Protein AF-A0A0C2A4B2-F1 (afdb_monomer_lite)

pLDDT: mean 80.8, std 10.45, range [35.78, 93.38]

Secondary structure (DSSP, 8-state):
-PPPTTEEEE-TTPPEEEEEEEEETTEEEE-BTTBS-TT-EEEEEEEEEE-TT--EEEEEE--BHHHHS-PPB---SS-EEEEEEEETTEEEE-TTS---SEEEEEEEEEE-TTS-EEEEB--

Foldseek 3Di:
DDDPQQADEDAPPAAFDFAKWWDDGVWTARADPVGHDPRTDIDTAGGWDQDPVRTIHGYDHFAAPVVVDPAAADDDPDFDWAKWAADPVAIAGCPPHDRPHHIHIAGGWDQDPVRHIGGHDPD

Organism: NCBI:txid215803

Structure (mmCIF, N/CA/C/O backbone):
data_AF-A0A0C2A4B2-F1
#
_entry.id   AF-A0A0C2A4B2-F1
#
loop_
_atom_site.group_PDB
_atom_site.id
_atom_site.type_symbol
_atom_site.label_atom_id
_atom_site.label_alt_id
_atom_site.label_comp_id
_atom_site.label_asym_id
_atom_site.label_entity_id
_atom_site.label_seq_id
_atom_site.pdbx_PDB_ins_code
_atom_site.Cartn_x
_atom_site.Cartn_y
_atom_site.Cartn_z
_atom_site.occupancy
_atom_site.B_iso_or_equiv
_atom_site.auth_seq_id
_atom_site.auth_comp_id
_atom_site.auth_asym_id
_atom_site.auth_atom_id
_atom_site.pdbx_PDB_model_num
ATOM 1 N N . MET A 1 1 ? -11.948 4.721 -9.581 1.00 35.78 1 MET A N 1
ATOM 2 C CA . MET A 1 1 ? -12.701 4.185 -8.421 1.00 35.78 1 MET A CA 1
ATOM 3 C C . MET A 1 1 ? -12.082 4.797 -7.169 1.00 35.78 1 MET A C 1
ATOM 5 O O . MET A 1 1 ? -10.901 5.091 -7.217 1.00 35.78 1 MET A O 1
ATOM 9 N N . GLY A 1 2 ? -12.846 5.110 -6.118 1.00 39.72 2 GLY A N 1
ATOM 10 C CA . GLY A 1 2 ? -12.289 5.722 -4.899 1.00 39.72 2 GLY A CA 1
ATOM 11 C C . GLY A 1 2 ? -11.934 4.652 -3.870 1.00 39.72 2 GLY A C 1
ATOM 12 O O . GLY A 1 2 ? -12.751 3.766 -3.632 1.00 39.72 2 GLY A O 1
ATOM 13 N N . TYR A 1 3 ? -10.748 4.725 -3.273 1.00 53.66 3 TYR A N 1
ATOM 14 C CA . TYR A 1 3 ? -10.413 3.963 -2.068 1.00 53.66 3 TYR A CA 1
ATOM 15 C C . TYR A 1 3 ? -11.143 4.588 -0.870 1.00 53.66 3 TYR A C 1
ATOM 17 O O . TYR A 1 3 ? -11.463 5.785 -0.896 1.00 53.66 3 TYR A O 1
ATOM 25 N N . PRO A 1 4 ? -11.458 3.809 0.177 1.00 57.34 4 PRO A N 1
ATOM 26 C CA . PRO A 1 4 ? -12.014 4.376 1.393 1.00 57.34 4 PRO A CA 1
ATOM 27 C C . PRO A 1 4 ? -11.030 5.414 1.940 1.00 57.34 4 PRO A C 1
ATOM 29 O O . PRO A 1 4 ? -9.875 5.091 2.189 1.00 57.34 4 PRO A O 1
ATOM 32 N N . LEU A 1 5 ? -11.497 6.640 2.199 1.00 57.19 5 LEU A N 1
ATOM 33 C CA . LEU A 1 5 ? -10.734 7.708 2.879 1.00 57.19 5 LEU A CA 1
ATOM 34 C C . LEU A 1 5 ? -10.167 7.287 4.253 1.00 57.19 5 LEU A C 1
ATOM 36 O O . LEU A 1 5 ? -9.428 8.045 4.876 1.00 57.19 5 LEU A O 1
ATOM 40 N N . TYR A 1 6 ? -10.574 6.116 4.738 1.00 64.31 6 TYR A N 1
ATOM 41 C CA . TYR A 1 6 ? -10.330 5.586 6.071 1.00 64.31 6 TYR A CA 1
ATOM 42 C C . TYR A 1 6 ? -9.431 4.346 6.080 1.00 64.31 6 TYR A C 1
ATOM 44 O O . TYR A 1 6 ? -9.181 3.816 7.157 1.00 64.31 6 TYR A O 1
ATOM 52 N N . CYS A 1 7 ? -8.965 3.883 4.914 1.00 71.38 7 CYS A N 1
ATOM 53 C CA . CYS A 1 7 ? -8.081 2.728 4.822 1.00 71.38 7 CYS A CA 1
ATOM 54 C C . CYS A 1 7 ? -6.721 3.117 4.244 1.00 71.38 7 CYS A C 1
ATOM 56 O O . CYS A 1 7 ? -6.658 3.838 3.247 1.00 71.38 7 CYS A O 1
ATOM 58 N N . GLU A 1 8 ? -5.650 2.588 4.830 1.00 77.75 8 GLU A N 1
ATOM 59 C CA . GLU A 1 8 ? -4.331 2.607 4.200 1.00 77.75 8 GLU A CA 1
ATOM 60 C C . GLU A 1 8 ? -4.283 1.532 3.108 1.00 77.75 8 GLU A C 1
ATOM 62 O O . GLU A 1 8 ? -4.823 0.433 3.265 1.00 77.75 8 GLU A O 1
ATOM 67 N N . LEU A 1 9 ? -3.697 1.874 1.960 1.00 78.44 9 LEU A N 1
ATOM 68 C CA . LEU A 1 9 ? -3.523 0.925 0.866 1.00 78.44 9 LEU A CA 1
ATOM 69 C C . LEU A 1 9 ? -2.399 -0.043 1.224 1.00 78.44 9 LEU A C 1
ATOM 71 O O . LEU A 1 9 ? -1.376 0.363 1.770 1.00 78.44 9 LEU A O 1
ATOM 75 N N . THR A 1 10 ? -2.580 -1.312 0.897 1.00 82.12 10 THR A N 1
ATOM 76 C CA . THR A 1 10 ? -1.592 -2.346 1.198 1.00 82.12 10 THR A CA 1
ATOM 77 C C . THR A 1 10 ? -1.596 -3.435 0.134 1.00 82.12 10 THR A C 1
ATOM 79 O O . THR A 1 10 ? -2.493 -3.495 -0.711 1.00 82.12 10 THR A O 1
ATOM 82 N N . GLY A 1 11 ? -0.576 -4.284 0.178 1.00 80.06 11 GLY A N 1
ATOM 83 C CA . GLY A 1 11 ? -0.452 -5.440 -0.693 1.00 80.06 11 GLY A CA 1
ATOM 84 C C . GLY A 1 11 ? -1.471 -6.546 -0.406 1.00 80.06 11 GLY A C 1
ATOM 85 O O . GLY A 1 11 ? -2.235 -6.465 0.556 1.00 80.06 11 GLY A O 1
ATOM 86 N N . PRO A 1 12 ? -1.462 -7.605 -1.228 1.00 76.19 12 PRO A N 1
ATOM 87 C CA . PRO A 1 12 ? -2.410 -8.720 -1.143 1.00 76.19 12 PRO A CA 1
ATOM 88 C C . PRO A 1 12 ? -2.233 -9.614 0.097 1.00 76.19 12 PRO A C 1
ATOM 90 O O . PRO A 1 12 ? -3.061 -10.484 0.344 1.00 76.19 12 PRO A O 1
ATOM 93 N N . ASP A 1 13 ? -1.167 -9.421 0.877 1.00 74.00 13 ASP A N 1
ATOM 94 C CA . ASP A 1 13 ? -0.879 -10.193 2.093 1.00 74.00 13 ASP A CA 1
ATOM 95 C C . ASP A 1 13 ? -1.374 -9.493 3.372 1.00 74.00 13 ASP A C 1
ATOM 97 O O . ASP A 1 13 ? -0.839 -9.703 4.466 1.00 74.00 13 ASP A O 1
ATOM 101 N N . ALA A 1 14 ? -2.377 -8.618 3.257 1.00 76.88 14 ALA A N 1
ATOM 102 C CA . ALA A 1 14 ? -2.853 -7.842 4.389 1.00 76.88 14 ALA A CA 1
ATOM 103 C C . ALA A 1 14 ? -3.494 -8.745 5.457 1.00 76.88 14 ALA A C 1
ATOM 105 O O . ALA A 1 14 ? -4.327 -9.603 5.139 1.00 76.88 14 ALA A O 1
ATOM 106 N N . PRO A 1 15 ? -3.178 -8.542 6.748 1.00 74.94 15 PRO A N 1
ATOM 107 C CA . PRO A 1 15 ? -3.705 -9.379 7.815 1.00 74.94 15 PRO A CA 1
ATOM 108 C C . PRO A 1 15 ? -5.235 -9.338 7.854 1.00 74.94 15 PRO A C 1
ATOM 110 O O . PRO A 1 15 ? -5.859 -8.276 7.943 1.00 74.94 15 PRO A O 1
ATOM 113 N N . TRP A 1 16 ? -5.830 -10.529 7.796 1.00 74.06 16 TRP A N 1
ATOM 114 C CA . TRP A 1 16 ? -7.272 -10.711 7.884 1.00 74.06 16 TRP A CA 1
ATOM 115 C C . TRP A 1 16 ? -7.783 -10.345 9.278 1.00 74.06 16 TRP A C 1
ATOM 117 O O . TRP A 1 16 ? -7.237 -10.806 10.284 1.00 74.06 16 TRP A O 1
ATOM 127 N N . TRP A 1 17 ? -8.861 -9.564 9.325 1.00 78.88 17 TRP A N 1
ATOM 128 C CA . TRP A 1 17 ? -9.519 -9.136 10.558 1.00 78.88 17 TRP A CA 1
ATOM 129 C C . TRP A 1 17 ? -11.017 -9.478 10.538 1.00 78.88 17 TRP A C 1
ATOM 131 O O . TRP A 1 17 ? -11.461 -10.295 11.339 1.00 78.88 17 TRP A O 1
ATOM 141 N N . ASP A 1 18 ? -11.760 -8.932 9.566 1.00 79.50 18 ASP A N 1
ATOM 142 C CA . ASP A 1 18 ? -13.210 -9.118 9.357 1.00 79.50 18 ASP A CA 1
ATOM 143 C C . ASP A 1 18 ? -14.079 -8.798 10.588 1.00 79.50 18 ASP A C 1
ATOM 145 O O . ASP A 1 18 ? -14.820 -9.634 11.104 1.00 79.50 18 ASP A O 1
ATOM 149 N N . ASP A 1 19 ? -13.985 -7.550 11.050 1.00 78.94 19 ASP A N 1
ATOM 150 C CA . ASP A 1 19 ? -14.820 -7.010 12.128 1.00 78.94 19 ASP A CA 1
ATOM 151 C C . ASP A 1 19 ? -15.149 -5.530 11.876 1.00 78.94 19 ASP A C 1
ATOM 153 O O . ASP A 1 19 ? -14.675 -4.882 10.932 1.00 78.94 19 ASP A O 1
ATOM 157 N N . GLU A 1 20 ? -16.004 -4.984 12.727 1.00 82.88 20 GLU A N 1
ATOM 158 C CA . GLU A 1 20 ? -16.424 -3.598 12.697 1.00 82.88 20 GLU A CA 1
ATOM 159 C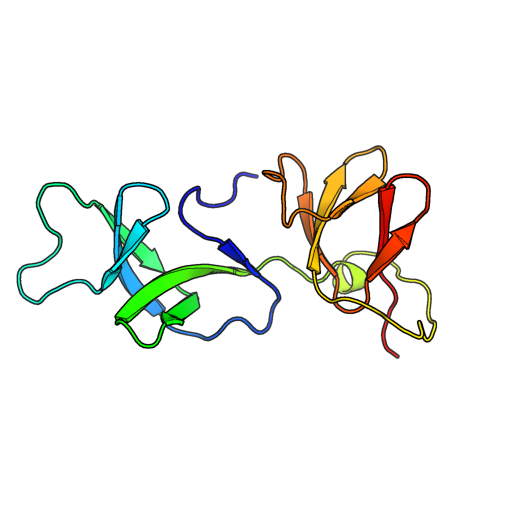 C . GLU A 1 20 ? -15.511 -2.715 13.562 1.00 82.88 20 GLU A C 1
ATOM 161 O O . GLU A 1 20 ? -15.098 -3.066 14.667 1.00 82.88 20 GLU A O 1
ATOM 166 N N . VAL A 1 21 ? -15.250 -1.507 13.072 1.00 81.31 21 VAL A N 1
ATOM 167 C CA . VAL A 1 21 ? -14.485 -0.455 13.747 1.00 81.31 21 VAL A CA 1
ATOM 168 C C . VAL A 1 21 ? -15.308 0.828 13.825 1.00 81.31 21 VAL A C 1
ATOM 170 O O . VAL A 1 21 ? -16.237 1.050 13.046 1.00 81.31 21 VAL A O 1
ATOM 173 N N . CYS A 1 22 ? -14.951 1.703 14.757 1.00 83.69 22 CYS A N 1
ATOM 174 C CA . CYS A 1 22 ? -15.504 3.043 14.893 1.00 83.69 22 CYS A CA 1
ATOM 175 C C . CYS A 1 22 ? -14.472 4.066 14.415 1.00 83.69 22 CYS A C 1
ATOM 177 O O . CYS A 1 22 ? -13.408 4.179 15.020 1.00 83.69 22 CYS A O 1
ATOM 179 N N . CYS A 1 23 ? -14.779 4.820 13.360 1.00 76.12 23 CYS A N 1
ATOM 180 C CA . CYS A 1 23 ? -13.843 5.751 12.730 1.00 76.12 23 CYS A CA 1
ATOM 181 C C . CYS A 1 23 ? -14.328 7.206 12.739 1.00 76.12 23 CYS A C 1
ATOM 183 O O . CYS A 1 23 ? -15.522 7.489 12.631 1.00 76.12 23 CYS A O 1
ATOM 185 N N . SER A 1 24 ? -13.374 8.137 12.789 1.00 76.25 24 SER A N 1
ATOM 186 C CA . SER A 1 24 ? -13.558 9.561 12.491 1.00 76.25 24 SER A CA 1
ATOM 187 C C . SER A 1 24 ? -12.370 10.057 11.675 1.00 76.25 24 SER A C 1
ATOM 189 O O . SER A 1 24 ? -11.240 10.146 12.165 1.00 76.25 24 SER A O 1
ATOM 191 N N . GLY A 1 25 ? -12.597 10.328 10.387 1.00 68.00 25 GLY A N 1
ATOM 192 C CA . GLY A 1 25 ? -11.468 10.460 9.466 1.00 68.00 25 GLY A CA 1
ATOM 193 C C . GLY A 1 25 ? -10.699 9.136 9.371 1.00 68.00 25 GLY A C 1
ATOM 194 O O . GLY A 1 25 ? -11.253 8.070 9.619 1.00 68.00 25 GLY A O 1
ATOM 195 N N . ALA A 1 26 ? -9.402 9.209 9.088 1.00 62.25 26 ALA A N 1
ATOM 196 C CA . ALA A 1 26 ? -8.507 8.048 9.049 1.00 62.25 26 ALA A CA 1
ATOM 197 C C . ALA A 1 26 ? -8.171 7.448 10.435 1.00 62.25 26 ALA A C 1
ATOM 199 O O . ALA A 1 26 ? -7.261 6.637 10.549 1.00 62.25 26 ALA A O 1
ATOM 200 N N . LYS A 1 27 ? -8.845 7.875 11.514 1.00 68.00 27 LYS A N 1
ATOM 201 C CA . LYS A 1 27 ? -8.613 7.354 12.868 1.00 68.00 27 LYS A CA 1
ATOM 202 C C . LYS A 1 27 ? -9.724 6.389 13.240 1.00 68.00 27 LYS A C 1
ATOM 204 O O . LYS A 1 27 ? -10.866 6.826 13.378 1.00 68.00 27 LYS A O 1
ATOM 209 N N . CYS A 1 28 ? -9.374 5.125 13.447 1.00 76.06 28 CYS A N 1
ATOM 210 C CA . CYS A 1 28 ? -10.304 4.063 13.808 1.00 76.06 28 CYS A CA 1
ATOM 211 C C . CYS A 1 28 ? -9.925 3.409 15.146 1.00 76.06 28 CYS A C 1
ATOM 213 O O . CYS A 1 28 ? -8.759 3.381 15.544 1.00 76.06 28 CYS A O 1
ATOM 215 N N . VAL A 1 29 ? -10.931 2.897 15.852 1.00 77.19 29 VAL A N 1
ATOM 216 C CA . VAL A 1 29 ? -10.794 2.100 17.082 1.00 77.19 29 VAL A CA 1
ATOM 217 C C . VAL A 1 29 ? -11.748 0.908 17.030 1.00 77.19 29 VAL A C 1
ATOM 219 O O . VAL A 1 29 ? -12.748 0.954 16.312 1.00 77.19 29 VAL A O 1
ATOM 222 N N . GLU A 1 30 ? -11.472 -0.149 17.793 1.00 80.00 30 GLU A N 1
ATOM 223 C CA . GLU A 1 30 ? -12.391 -1.288 17.917 1.00 80.00 30 GLU A CA 1
ATOM 224 C C . GLU A 1 30 ? -13.772 -0.852 18.439 1.00 80.00 30 GLU A C 1
ATOM 226 O O . GLU A 1 30 ? -13.901 0.077 19.246 1.00 80.00 30 GLU A O 1
ATOM 231 N N . VAL A 1 31 ? -14.824 -1.546 17.997 1.00 82.38 31 VAL A N 1
ATOM 232 C CA . VAL A 1 31 ? -16.179 -1.323 18.510 1.00 82.38 31 VAL A CA 1
ATOM 233 C C . VAL A 1 31 ? -16.261 -1.822 19.955 1.00 82.38 31 VAL A C 1
ATOM 235 O O . VAL A 1 31 ? -16.173 -3.015 20.235 1.00 82.38 31 VAL A O 1
ATOM 238 N N . GLY A 1 32 ? -16.472 -0.900 20.895 1.00 76.19 32 GLY A N 1
ATOM 239 C CA . GLY A 1 32 ? -16.703 -1.244 22.297 1.00 76.19 32 GLY A CA 1
ATOM 240 C C . GLY A 1 32 ? -18.058 -1.926 22.530 1.00 76.19 32 GLY A C 1
ATOM 241 O O . GLY A 1 32 ? -18.957 -1.903 21.692 1.00 76.19 32 GLY A O 1
ATOM 242 N N . THR A 1 33 ? -18.269 -2.468 23.732 1.00 77.56 33 THR A N 1
ATOM 243 C CA . THR A 1 33 ? -19.521 -3.166 24.102 1.00 77.56 33 THR A CA 1
ATOM 244 C C . THR A 1 33 ? -20.767 -2.274 24.095 1.00 77.56 33 THR A C 1
ATOM 246 O O . THR A 1 33 ? -21.883 -2.778 23.991 1.00 77.56 33 THR A O 1
ATOM 249 N N . ALA A 1 34 ? -20.586 -0.955 24.198 1.00 82.06 34 ALA A N 1
ATOM 250 C CA . ALA A 1 34 ? -21.652 0.041 24.093 1.00 82.06 34 ALA A CA 1
ATOM 251 C C . ALA A 1 34 ? -21.903 0.516 22.645 1.00 82.06 34 ALA A C 1
ATOM 253 O O . ALA A 1 34 ? -22.765 1.364 22.430 1.00 82.06 34 ALA A O 1
ATOM 254 N N . GLY A 1 35 ? -21.175 -0.025 21.661 1.00 82.50 35 GLY A N 1
ATOM 255 C CA . GLY A 1 35 ? -21.169 0.455 20.280 1.00 82.50 35 GLY A CA 1
ATOM 256 C C . GLY A 1 35 ? -20.159 1.581 20.048 1.00 82.50 35 GLY A C 1
ATOM 257 O O . GLY A 1 35 ? -19.236 1.781 20.842 1.00 82.50 35 GLY A O 1
ATOM 258 N N . CYS A 1 36 ? -20.328 2.305 18.938 1.00 84.19 36 CYS A N 1
ATOM 259 C CA . CYS A 1 36 ? -19.480 3.452 18.623 1.00 84.19 36 CYS A CA 1
ATOM 260 C C . CYS A 1 36 ? -19.844 4.680 19.470 1.00 84.19 36 CYS A C 1
ATOM 262 O O . CYS A 1 36 ? -21.033 4.958 19.636 1.00 84.19 36 CYS A O 1
ATOM 264 N N . PRO A 1 37 ? -18.844 5.430 19.969 1.00 83.19 37 PRO A N 1
ATOM 265 C CA . PRO A 1 37 ? -19.030 6.782 20.494 1.00 83.19 37 PRO A CA 1
ATOM 266 C C . PRO A 1 37 ? -19.802 7.680 19.515 1.00 83.19 37 PRO A C 1
ATOM 268 O O . PRO A 1 37 ? -19.692 7.496 18.304 1.00 83.19 37 PRO A O 1
ATOM 271 N N . ASP A 1 38 ? -20.555 8.660 20.029 1.00 79.31 38 ASP A N 1
ATOM 272 C CA . ASP A 1 38 ? -21.446 9.528 19.233 1.00 79.31 38 ASP A CA 1
ATOM 273 C C . ASP A 1 38 ? -20.744 10.278 18.082 1.00 79.31 38 ASP A C 1
ATOM 275 O O . ASP A 1 38 ? -21.381 10.658 17.099 1.00 79.31 38 ASP A O 1
ATOM 279 N N . ASP A 1 39 ? -19.438 10.510 18.195 1.00 81.44 39 ASP A N 1
ATOM 280 C CA . ASP A 1 39 ? -18.608 11.205 17.211 1.00 81.44 39 ASP A CA 1
ATOM 281 C C . ASP A 1 39 ? -17.903 10.271 16.213 1.00 81.44 39 ASP A C 1
ATOM 283 O O . ASP A 1 39 ? -17.214 10.751 15.308 1.00 81.44 39 ASP A O 1
ATOM 287 N N . LEU A 1 40 ? -18.087 8.954 16.347 1.00 80.62 40 LEU A N 1
ATOM 288 C CA . LEU A 1 40 ? -17.485 7.942 15.486 1.00 80.62 40 LEU A CA 1
ATOM 289 C C . LEU A 1 40 ? -18.549 7.209 14.663 1.00 80.62 40 LEU A C 1
ATOM 291 O O . LEU A 1 40 ? -19.628 6.857 15.137 1.00 80.62 40 LEU A O 1
ATOM 295 N N . GLN A 1 41 ? -18.222 6.927 13.407 1.00 80.19 41 GLN A N 1
ATOM 296 C CA . GLN A 1 41 ? -19.065 6.141 12.515 1.00 80.19 41 GLN A CA 1
ATOM 297 C C . GLN A 1 41 ? -18.587 4.696 12.445 1.00 80.19 41 GLN A C 1
ATOM 299 O O . GLN A 1 41 ? -17.388 4.429 12.413 1.00 80.19 41 GLN A O 1
ATOM 304 N N . LYS A 1 42 ? -19.538 3.763 12.395 1.00 81.06 42 LYS A N 1
ATOM 305 C CA . LYS A 1 42 ? -19.246 2.337 12.276 1.00 81.06 42 LYS A CA 1
ATOM 306 C C . LYS A 1 42 ? -18.883 1.984 10.833 1.00 81.06 42 LYS A C 1
ATOM 308 O O . LYS A 1 42 ? -19.654 2.288 9.923 1.00 81.06 42 LYS A O 1
ATOM 313 N N . TYR A 1 43 ? -17.752 1.319 10.642 1.00 76.19 43 TYR A N 1
ATOM 314 C CA . TYR A 1 43 ? -17.275 0.814 9.355 1.00 76.19 43 TYR A CA 1
ATOM 315 C C . TYR A 1 43 ? -16.861 -0.649 9.493 1.00 76.19 43 TYR A C 1
ATOM 317 O O . TYR A 1 43 ? -16.378 -1.059 10.541 1.00 76.19 43 TYR A O 1
ATOM 325 N N . SER A 1 44 ? -17.057 -1.443 8.443 1.00 76.50 44 SER A N 1
ATOM 326 C CA . SER A 1 44 ? -16.560 -2.821 8.391 1.00 76.50 44 SER A CA 1
ATOM 327 C C . SER A 1 44 ? -15.183 -2.831 7.736 1.00 76.50 44 SER A C 1
ATOM 329 O O . SER A 1 44 ? -15.029 -2.301 6.631 1.00 76.50 44 SER A O 1
ATOM 331 N N . CYS A 1 45 ? -14.201 -3.425 8.414 1.00 77.50 45 CYS A N 1
ATOM 332 C CA . CYS A 1 45 ? -12.843 -3.577 7.911 1.00 77.50 45 CYS A CA 1
ATOM 333 C C . CYS A 1 45 ? -12.517 -5.057 7.745 1.00 77.50 45 CYS A C 1
ATOM 335 O O . CYS A 1 45 ? -12.482 -5.820 8.707 1.00 77.50 45 CYS A O 1
ATOM 337 N N . ARG A 1 46 ? -12.277 -5.460 6.492 1.00 77.69 46 ARG A N 1
ATOM 338 C CA . ARG A 1 46 ? -11.879 -6.837 6.169 1.00 77.69 46 ARG A CA 1
ATOM 339 C C . ARG A 1 46 ? -10.437 -7.123 6.572 1.00 77.69 46 ARG A C 1
ATOM 341 O O . ARG A 1 46 ? -10.162 -8.191 7.105 1.00 77.69 46 ARG A O 1
ATOM 348 N N . HIS A 1 47 ? -9.560 -6.142 6.384 1.00 81.75 47 HIS A N 1
ATOM 349 C CA . HIS A 1 47 ? -8.150 -6.225 6.745 1.00 81.75 47 HIS A CA 1
ATOM 350 C C . HIS A 1 47 ? -7.818 -5.076 7.684 1.00 81.75 47 HIS A C 1
ATOM 352 O O . HIS A 1 47 ? -8.308 -3.956 7.493 1.00 81.75 47 HIS A O 1
ATOM 358 N N . ALA A 1 48 ? -7.024 -5.360 8.709 1.00 78.81 48 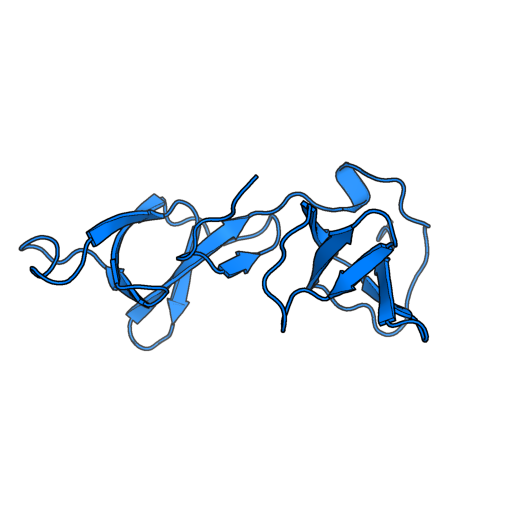ALA A N 1
ATOM 359 C CA . ALA A 1 48 ? -6.589 -4.345 9.649 1.00 78.81 48 ALA A CA 1
ATOM 360 C C . ALA A 1 48 ? -5.285 -4.735 10.339 1.00 78.81 48 ALA A C 1
ATOM 362 O O . ALA A 1 48 ? -5.065 -5.899 10.673 1.00 78.81 48 ALA A O 1
ATOM 363 N N . GLU A 1 49 ? -4.459 -3.734 10.615 1.00 81.44 49 GLU A N 1
ATOM 364 C CA . GLU A 1 49 ? -3.329 -3.855 11.527 1.00 81.44 49 GLU A CA 1
ATOM 365 C C . GLU A 1 49 ? -3.672 -3.226 12.872 1.00 81.44 49 GLU A C 1
ATOM 367 O O . GLU A 1 49 ? -4.266 -2.147 12.942 1.00 81.44 49 GLU A O 1
ATOM 372 N N . ILE A 1 50 ? -3.274 -3.909 13.947 1.00 79.38 50 ILE A N 1
ATOM 373 C CA . ILE A 1 50 ? -3.398 -3.396 15.307 1.00 79.38 50 ILE A CA 1
ATOM 374 C C . ILE A 1 50 ? -2.016 -3.159 15.879 1.00 79.38 50 ILE A C 1
ATOM 376 O O . ILE A 1 50 ? -1.209 -4.081 16.017 1.00 79.38 50 ILE A O 1
ATOM 380 N N . ASP A 1 51 ? -1.749 -1.909 16.240 1.00 80.44 51 ASP A N 1
ATOM 381 C CA . ASP A 1 51 ? -0.498 -1.566 16.894 1.00 80.44 51 ASP A CA 1
ATOM 382 C C . ASP A 1 51 ? -0.472 -2.042 18.360 1.00 80.44 51 ASP A C 1
ATOM 384 O O . ASP A 1 51 ? -1.474 -2.402 18.978 1.00 80.44 51 ASP A O 1
ATOM 388 N N . THR A 1 52 ? 0.705 -1.993 18.982 1.00 79.00 52 THR A N 1
ATOM 389 C CA . THR A 1 52 ? 0.875 -2.377 20.401 1.00 79.00 52 THR A CA 1
ATOM 390 C C . THR A 1 52 ? 0.064 -1.543 21.407 1.00 79.00 52 THR A C 1
ATOM 392 O O . THR A 1 52 ? 0.046 -1.872 22.594 1.00 79.00 52 THR A O 1
ATOM 395 N N . ARG A 1 53 ? -0.583 -0.456 20.970 1.00 78.94 53 ARG A N 1
ATOM 396 C CA . ARG A 1 53 ? -1.437 0.424 21.778 1.00 78.94 53 ARG A CA 1
ATOM 397 C C . ARG A 1 53 ? -2.929 0.168 21.538 1.00 78.94 53 ARG A C 1
ATOM 399 O O . ARG A 1 53 ? -3.738 0.833 22.182 1.00 78.94 53 ARG A O 1
ATOM 406 N N . GLY A 1 54 ? -3.285 -0.774 20.662 1.00 71.19 54 GLY A N 1
ATOM 407 C CA . GLY A 1 54 ? -4.668 -1.090 20.305 1.00 71.19 54 GLY A CA 1
ATOM 408 C C . GLY A 1 54 ? -5.278 -0.127 19.283 1.00 71.19 54 GLY A C 1
ATOM 409 O O . GLY A 1 54 ? -6.499 -0.072 19.161 1.00 71.19 54 GLY A O 1
ATOM 410 N N . GLN A 1 55 ? -4.466 0.672 18.582 1.00 75.56 55 GLN A N 1
ATOM 411 C CA . GLN A 1 55 ? -4.962 1.479 17.466 1.00 75.56 55 GLN A CA 1
ATOM 412 C C . GLN A 1 55 ? -5.161 0.580 16.251 1.00 75.56 55 GLN A C 1
ATOM 414 O O . GLN A 1 55 ? -4.275 -0.209 15.927 1.00 75.56 55 GLN A O 1
ATOM 419 N N . VAL A 1 56 ? -6.312 0.726 15.593 1.00 76.75 56 VAL A N 1
ATOM 420 C CA . VAL A 1 56 ? -6.682 -0.071 14.423 1.00 76.75 56 VAL A CA 1
ATOM 421 C C . VAL A 1 56 ? -6.481 0.767 13.168 1.00 76.75 56 VAL A C 1
ATOM 423 O O . VAL A 1 56 ? -7.136 1.796 12.998 1.00 76.75 56 VAL A O 1
ATOM 426 N N . THR A 1 57 ? -5.611 0.301 12.280 1.00 78.56 57 THR A N 1
ATOM 427 C CA . THR A 1 57 ? -5.492 0.808 10.913 1.00 78.56 57 THR A CA 1
ATOM 428 C C . THR A 1 57 ? -6.258 -0.132 10.002 1.00 78.56 57 THR A C 1
ATOM 430 O O . THR A 1 57 ? -5.864 -1.283 9.832 1.00 78.56 57 THR A O 1
ATOM 433 N N . CYS A 1 58 ?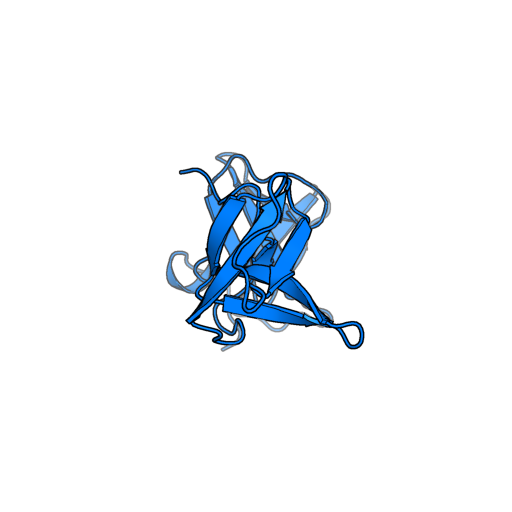 -7.349 0.341 9.403 1.00 78.44 58 CYS A N 1
ATOM 434 C CA . CYS A 1 58 ? -8.018 -0.430 8.365 1.00 78.44 58 CYS A CA 1
ATOM 435 C C . CYS A 1 58 ? -7.186 -0.431 7.091 1.00 78.44 58 CYS A C 1
ATOM 437 O O . CYS A 1 58 ? -6.651 0.596 6.679 1.00 78.44 58 CYS A O 1
ATOM 439 N N . LEU A 1 59 ? -7.122 -1.588 6.455 1.00 80.31 59 LEU A N 1
ATOM 440 C CA . LEU A 1 59 ? -6.317 -1.811 5.275 1.00 80.31 59 LEU A CA 1
ATOM 441 C C . LEU A 1 59 ? -7.218 -2.095 4.076 1.00 80.31 59 LEU A C 1
ATOM 443 O O . LEU A 1 59 ? -8.230 -2.796 4.179 1.00 80.31 59 LEU A O 1
ATOM 447 N N . PHE A 1 60 ? -6.869 -1.513 2.935 1.00 79.31 60 PHE A N 1
ATOM 448 C CA . PHE A 1 60 ? -7.510 -1.785 1.659 1.00 79.31 60 PHE A CA 1
ATOM 449 C C . PHE A 1 60 ? -6.484 -2.423 0.731 1.00 79.31 60 PHE A C 1
ATOM 451 O O . PHE A 1 60 ? -5.536 -1.773 0.292 1.00 79.31 60 PHE A O 1
ATOM 458 N N . GLU A 1 61 ? -6.684 -3.708 0.459 1.00 84.06 61 GLU A N 1
ATOM 459 C CA . GLU A 1 61 ? -5.844 -4.454 -0.469 1.00 84.06 61 GLU A CA 1
ATOM 460 C C . GLU A 1 61 ? -6.017 -3.911 -1.884 1.00 84.06 61 GLU A C 1
ATOM 462 O O . GLU A 1 61 ? -7.138 -3.750 -2.382 1.00 84.06 61 GLU A O 1
ATOM 467 N N . VAL A 1 62 ? -4.890 -3.646 -2.533 1.00 86.44 62 VAL A N 1
ATOM 468 C CA . VAL A 1 62 ? -4.834 -3.348 -3.961 1.00 86.44 62 VAL A CA 1
ATOM 469 C C . VAL A 1 62 ? -4.245 -4.541 -4.712 1.00 86.44 62 VAL A C 1
ATOM 471 O O . VAL A 1 62 ? -3.404 -5.255 -4.160 1.00 86.44 62 VAL A O 1
ATOM 474 N N . PRO A 1 63 ? -4.680 -4.789 -5.959 1.00 89.06 63 PRO A N 1
ATOM 475 C CA . PRO A 1 63 ? -4.138 -5.884 -6.754 1.00 89.06 63 PRO A CA 1
ATOM 476 C C . PRO A 1 63 ? -2.640 -5.692 -7.013 1.00 89.06 63 PRO A C 1
ATOM 478 O O . PRO A 1 63 ? -2.151 -4.560 -7.101 1.00 89.06 63 PRO A O 1
ATOM 481 N N . SER A 1 64 ? -1.909 -6.796 -7.169 1.00 90.50 64 SER A N 1
ATOM 482 C CA . SER A 1 64 ? -0.512 -6.753 -7.600 1.00 90.50 64 SER A CA 1
ATOM 483 C C . SER A 1 64 ? -0.419 -6.200 -9.017 1.00 90.50 64 SER A C 1
ATOM 485 O O . SER A 1 64 ? -1.122 -6.648 -9.921 1.00 90.50 64 SER A O 1
ATOM 487 N N . TYR A 1 65 ? 0.499 -5.266 -9.243 1.00 92.62 65 TYR A N 1
ATOM 488 C CA . TYR A 1 65 ? 0.703 -4.676 -10.561 1.00 92.62 65 TYR A CA 1
ATOM 489 C C . TYR A 1 65 ? 1.084 -5.737 -11.601 1.00 92.62 65 TYR A C 1
ATOM 491 O O . TYR A 1 65 ? 0.550 -5.730 -12.704 1.00 92.62 65 TYR A O 1
ATOM 499 N N . CYS A 1 66 ? 1.968 -6.673 -11.246 1.00 91.56 66 CYS A N 1
ATOM 500 C CA . CYS A 1 66 ? 2.458 -7.698 -12.172 1.00 91.56 66 CYS A CA 1
ATOM 501 C C . CYS A 1 66 ? 1.442 -8.817 -12.472 1.00 91.56 66 CYS A C 1
ATOM 503 O O . CYS A 1 66 ? 1.640 -9.565 -13.426 1.00 91.56 66 CYS A O 1
ATOM 505 N N . ASP A 1 67 ? 0.342 -8.908 -11.712 1.00 89.94 67 ASP A N 1
ATOM 506 C CA . ASP A 1 67 ? -0.758 -9.831 -12.026 1.00 89.94 67 ASP A CA 1
ATOM 507 C C . ASP A 1 67 ? -1.632 -9.282 -13.169 1.00 89.94 67 ASP A C 1
ATOM 509 O O . ASP A 1 67 ? -2.098 -10.039 -14.023 1.00 89.94 67 ASP A O 1
ATOM 513 N N . ASP A 1 68 ? -1.812 -7.956 -13.217 1.00 88.31 68 ASP A N 1
ATOM 514 C CA . ASP A 1 68 ? -2.625 -7.267 -14.229 1.00 88.31 68 ASP A CA 1
ATOM 515 C C . ASP A 1 68 ? -1.793 -6.711 -15.403 1.00 88.31 68 ASP A C 1
ATOM 517 O O . ASP A 1 68 ? -2.319 -6.458 -16.494 1.00 88.31 68 ASP A O 1
ATOM 521 N N . HIS A 1 69 ? -0.481 -6.538 -15.214 1.00 90.31 69 HIS A N 1
ATOM 522 C CA . HIS A 1 69 ? 0.437 -5.948 -16.184 1.00 90.31 69 HIS A CA 1
ATOM 523 C C . HIS A 1 69 ? 1.691 -6.798 -16.390 1.00 90.31 69 HIS A C 1
ATOM 525 O O . HIS A 1 69 ? 2.199 -7.447 -15.486 1.00 90.31 69 HIS A O 1
ATOM 531 N N . SER A 1 70 ? 2.261 -6.748 -17.596 1.00 90.19 70 SER A N 1
ATOM 532 C CA . SER A 1 70 ? 3.532 -7.424 -17.865 1.00 90.19 70 SER A CA 1
ATOM 533 C C . SER A 1 70 ? 4.694 -6.703 -17.185 1.00 90.19 70 SER A C 1
ATOM 535 O O . SER A 1 70 ? 5.061 -5.597 -17.590 1.00 90.19 70 SER A O 1
ATOM 537 N N . CYS A 1 71 ? 5.302 -7.359 -16.202 1.00 90.81 71 CYS A N 1
ATOM 538 C CA . CYS A 1 71 ? 6.519 -6.891 -15.559 1.00 90.81 71 CYS A CA 1
ATOM 539 C C . CYS A 1 71 ? 7.771 -7.496 -16.211 1.00 90.81 71 CYS A C 1
ATOM 541 O O . CYS A 1 71 ? 7.773 -8.664 -16.601 1.00 90.81 71 CYS A O 1
ATOM 543 N N . PRO A 1 72 ? 8.855 -6.718 -16.364 1.00 89.12 72 PRO A N 1
ATOM 544 C CA . PRO A 1 72 ? 10.146 -7.271 -16.735 1.00 89.12 72 PRO A CA 1
ATOM 545 C C . PRO A 1 72 ? 10.658 -8.227 -15.653 1.00 89.12 72 PRO A C 1
ATOM 547 O O . PRO A 1 72 ? 10.658 -7.897 -14.467 1.00 89.12 72 PRO A O 1
ATOM 550 N N . ALA A 1 73 ? 11.178 -9.370 -16.092 1.00 83.75 73 ALA A N 1
ATOM 551 C CA . ALA A 1 73 ? 11.961 -10.255 -15.246 1.00 83.75 73 ALA A CA 1
ATOM 552 C C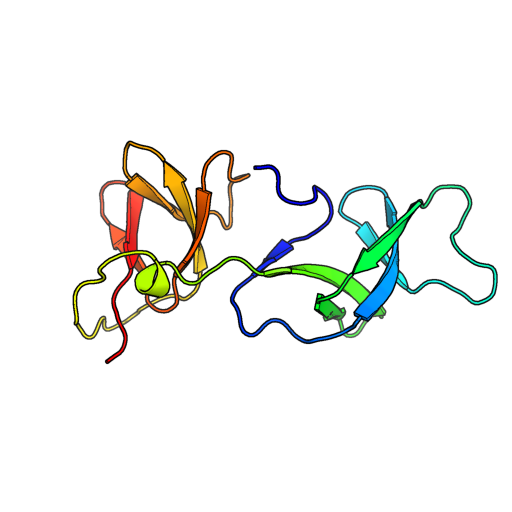 . ALA A 1 73 ? 13.299 -9.592 -14.894 1.00 83.75 73 ALA A C 1
ATOM 554 O O . ALA A 1 73 ? 13.992 -9.055 -15.771 1.00 83.75 73 ALA A O 1
ATOM 555 N N . GLY A 1 74 ? 13.702 -9.649 -13.628 1.00 70.50 74 GLY A N 1
ATOM 556 C CA . GLY A 1 74 ? 15.035 -9.204 -13.247 1.00 70.50 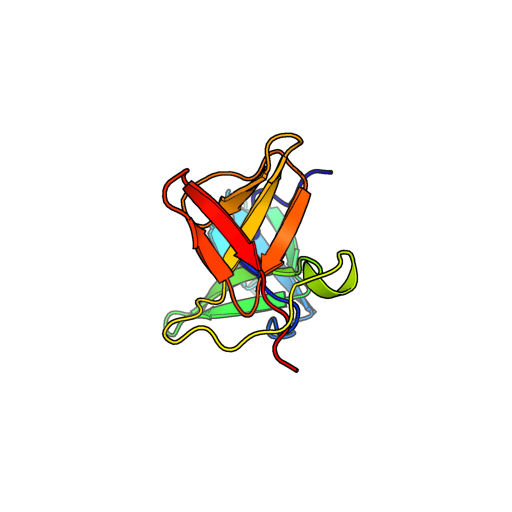74 GLY A CA 1
ATOM 557 C C . GLY A 1 74 ? 15.240 -9.038 -11.753 1.00 70.50 74 GLY A C 1
ATOM 558 O O . GLY A 1 74 ? 14.391 -8.522 -11.039 1.00 70.50 74 GLY A O 1
ATOM 559 N N . PHE A 1 75 ? 16.440 -9.400 -11.300 1.00 71.94 75 PHE A N 1
ATOM 560 C CA . PHE A 1 75 ? 16.883 -9.094 -9.949 1.00 71.94 75 PHE A CA 1
ATOM 561 C C . PHE A 1 75 ? 17.285 -7.623 -9.846 1.00 71.94 75 PHE A C 1
ATOM 563 O O . PHE A 1 75 ? 18.186 -7.163 -10.557 1.00 71.94 75 PHE A O 1
ATOM 570 N N . GLN A 1 76 ? 16.665 -6.910 -8.912 1.00 76.69 76 GLN A N 1
ATOM 571 C CA . GLN A 1 76 ? 17.099 -5.582 -8.499 1.00 76.69 76 GLN A CA 1
ATOM 572 C C . GLN A 1 76 ? 17.813 -5.701 -7.150 1.00 76.69 76 GLN A C 1
ATOM 574 O O . GLN A 1 76 ? 17.328 -6.401 -6.270 1.00 76.69 76 GLN A O 1
ATOM 579 N N . PRO A 1 77 ? 18.978 -5.056 -6.956 1.00 68.69 77 PRO A N 1
ATOM 580 C CA . PRO A 1 77 ? 19.770 -5.230 -5.738 1.00 68.69 77 PRO A CA 1
ATOM 581 C C . PRO A 1 77 ? 19.131 -4.605 -4.491 1.00 68.69 77 PRO A C 1
ATOM 583 O O . PRO A 1 77 ? 19.523 -4.954 -3.379 1.00 68.69 77 PRO A O 1
ATOM 586 N N . GLN A 1 78 ? 18.190 -3.672 -4.664 1.00 78.12 78 GLN A N 1
ATOM 587 C CA . GLN A 1 78 ? 17.445 -3.019 -3.582 1.00 78.12 78 GLN A CA 1
ATOM 588 C C . GLN A 1 78 ? 15.998 -2.768 -4.030 1.00 78.12 78 GLN A C 1
ATOM 590 O O . GLN A 1 78 ? 15.611 -1.611 -4.202 1.00 78.12 78 GLN A O 1
ATOM 595 N N . PRO A 1 79 ? 15.218 -3.829 -4.298 1.00 82.62 79 PRO A N 1
ATOM 596 C CA . PRO A 1 79 ? 13.818 -3.657 -4.624 1.00 82.62 79 PRO A CA 1
ATOM 597 C C . PRO A 1 79 ? 13.069 -3.228 -3.365 1.00 82.62 79 PRO A C 1
ATOM 599 O O . PRO A 1 79 ? 13.411 -3.637 -2.250 1.00 82.62 79 PRO A O 1
ATOM 602 N N . GLN A 1 80 ? 12.063 -2.382 -3.539 1.00 87.12 80 GLN A N 1
ATOM 603 C CA . GLN A 1 80 ? 11.195 -1.958 -2.451 1.00 87.12 80 GLN A CA 1
ATOM 604 C C . GLN A 1 80 ? 9.765 -2.365 -2.768 1.00 87.12 80 GLN A C 1
ATOM 606 O O . GLN A 1 80 ? 9.287 -2.122 -3.878 1.00 87.12 80 GLN A O 1
ATOM 611 N N . SER A 1 81 ? 9.098 -2.960 -1.785 1.00 88.69 81 SER A N 1
ATOM 612 C CA . SER A 1 81 ? 7.668 -3.179 -1.865 1.00 88.69 81 SER A CA 1
ATOM 613 C C . SER A 1 81 ? 6.938 -1.891 -1.497 1.00 88.69 81 SER A C 1
ATOM 615 O O . SER A 1 81 ? 7.277 -1.232 -0.511 1.00 88.69 81 SER A O 1
ATOM 617 N N . MET A 1 82 ? 5.987 -1.480 -2.331 1.00 90.25 82 MET A N 1
ATOM 618 C CA . MET A 1 82 ? 5.264 -0.222 -2.152 1.00 90.25 82 MET A CA 1
ATOM 619 C C . MET A 1 82 ? 3.928 -0.238 -2.884 1.00 90.25 82 MET A C 1
ATOM 621 O O . MET A 1 82 ? 3.742 -0.954 -3.871 1.00 90.25 82 MET A O 1
ATOM 625 N N . VAL A 1 83 ? 3.015 0.623 -2.441 1.00 90.62 83 VAL A N 1
ATOM 626 C CA . VAL A 1 83 ? 1.841 0.968 -3.240 1.00 90.62 83 VAL A CA 1
ATOM 627 C C . VAL A 1 83 ? 2.257 1.994 -4.288 1.00 90.62 83 VAL A C 1
ATOM 629 O O . VAL A 1 83 ? 2.920 2.987 -3.985 1.00 90.62 83 VAL A O 1
ATOM 632 N N . ILE A 1 84 ? 1.854 1.754 -5.529 1.00 92.12 84 ILE A N 1
ATOM 633 C CA . ILE A 1 84 ? 2.041 2.683 -6.637 1.00 92.12 84 ILE A CA 1
ATOM 634 C C . ILE A 1 84 ? 0.697 3.220 -7.110 1.00 92.12 84 ILE A C 1
ATOM 636 O O . ILE A 1 84 ? -0.317 2.523 -7.100 1.00 92.12 84 ILE A O 1
ATOM 640 N N . CYS A 1 85 ? 0.708 4.465 -7.566 1.00 92.56 85 CYS A N 1
ATOM 641 C CA . CYS A 1 85 ? -0.410 5.107 -8.227 1.00 92.56 85 CYS A CA 1
ATOM 642 C C . CYS A 1 85 ? -0.100 5.309 -9.707 1.00 92.56 85 CYS A C 1
ATOM 644 O O . CYS A 1 85 ? 0.823 6.049 -10.060 1.00 92.56 85 CYS A O 1
ATOM 646 N N . CYS A 1 86 ? -0.879 4.666 -10.567 1.00 92.69 86 CYS A N 1
ATOM 647 C CA . CYS A 1 86 ? -0.691 4.689 -12.007 1.00 92.69 86 CYS A CA 1
ATOM 648 C C . CYS A 1 86 ? -1.644 5.674 -12.689 1.00 92.69 86 CYS A C 1
ATOM 650 O O . CYS A 1 86 ? -2.861 5.663 -12.485 1.00 92.69 86 CYS A O 1
ATOM 652 N N . TYR A 1 87 ? -1.059 6.509 -13.542 1.00 90.88 87 TYR A N 1
ATOM 653 C CA . TYR A 1 87 ? -1.729 7.448 -14.434 1.00 90.88 87 TYR A CA 1
ATOM 654 C C . TYR A 1 87 ? -1.320 7.159 -15.884 1.00 90.88 87 TYR A C 1
ATOM 656 O O . TYR A 1 87 ? -0.453 6.330 -16.156 1.00 90.88 87 TYR A O 1
ATOM 664 N N . ALA A 1 88 ? -1.898 7.892 -16.840 1.00 88.62 88 ALA A N 1
ATOM 665 C CA . ALA A 1 88 ? -1.544 7.757 -18.256 1.00 88.62 88 ALA A CA 1
ATOM 666 C C . ALA A 1 88 ? -0.053 8.032 -18.549 1.00 88.62 88 ALA A C 1
ATOM 668 O O . ALA A 1 88 ? 0.478 7.551 -19.546 1.00 88.62 88 ALA A O 1
ATOM 669 N N . GLU A 1 89 ? 0.605 8.817 -17.696 1.00 88.31 89 GLU A N 1
ATOM 670 C CA . GLU A 1 89 ? 2.008 9.220 -17.826 1.00 88.31 89 GLU A CA 1
ATOM 671 C C . GLU A 1 89 ? 3.007 8.292 -17.120 1.00 88.31 89 GLU A C 1
ATOM 673 O O . GLU A 1 89 ? 4.209 8.430 -17.336 1.00 88.31 89 GLU A O 1
ATOM 678 N N . GLY A 1 90 ? 2.530 7.328 -16.328 1.00 90.94 90 GLY A N 1
ATOM 679 C CA . GLY A 1 90 ? 3.370 6.378 -15.603 1.00 90.94 90 GLY A CA 1
ATOM 680 C C . GLY A 1 90 ? 2.832 6.049 -14.214 1.00 90.94 90 GLY A C 1
ATOM 681 O O . GLY A 1 90 ? 1.801 6.573 -13.786 1.00 90.94 90 GLY A O 1
ATOM 682 N N . CYS A 1 91 ? 3.549 5.175 -13.514 1.00 93.38 91 CYS A N 1
ATOM 683 C CA . CYS A 1 91 ? 3.265 4.809 -12.131 1.00 93.38 91 CYS A CA 1
ATOM 684 C C . CYS A 1 91 ? 4.253 5.490 -11.191 1.00 93.38 91 CYS A C 1
ATOM 686 O O . CYS A 1 91 ? 5.439 5.568 -11.498 1.00 93.38 91 CYS A O 1
ATOM 688 N N . PHE A 1 92 ? 3.765 5.969 -10.054 1.00 92.31 92 PHE A N 1
ATOM 689 C CA . PHE A 1 92 ? 4.542 6.715 -9.064 1.00 92.31 92 PHE A CA 1
ATOM 690 C C . PHE A 1 92 ? 4.307 6.123 -7.679 1.00 92.31 92 PHE A C 1
ATOM 692 O O . PHE A 1 92 ? 3.223 5.608 -7.419 1.00 92.31 92 PHE A O 1
ATOM 699 N N . ASP A 1 93 ? 5.291 6.219 -6.791 1.00 90.19 93 ASP A N 1
ATOM 700 C CA . ASP A 1 93 ? 5.128 5.829 -5.387 1.00 90.19 93 ASP A CA 1
ATOM 701 C C . ASP A 1 93 ? 3.979 6.629 -4.748 1.00 90.19 93 ASP A C 1
ATOM 703 O O . ASP A 1 93 ? 3.937 7.860 -4.849 1.00 90.19 93 ASP A O 1
ATOM 707 N N . SER A 1 94 ? 3.019 5.932 -4.132 1.00 85.38 94 SER A N 1
ATOM 708 C CA . SER A 1 94 ? 1.861 6.550 -3.487 1.00 85.38 94 SER A CA 1
ATOM 709 C C . SER A 1 94 ? 1.999 6.707 -1.974 1.00 85.38 94 SER A C 1
ATOM 711 O O . SER A 1 94 ? 1.043 7.131 -1.331 1.00 85.38 94 SER A O 1
ATOM 713 N N . THR A 1 95 ? 3.150 6.372 -1.390 1.00 71.44 95 THR A N 1
ATOM 714 C CA . THR A 1 95 ? 3.377 6.434 0.064 1.00 71.44 95 THR A CA 1
ATOM 715 C C . THR A 1 95 ? 3.168 7.851 0.613 1.00 71.44 95 THR A C 1
ATOM 717 O O . THR A 1 95 ? 2.630 8.022 1.703 1.00 71.44 95 THR A O 1
ATOM 720 N N . ASP A 1 96 ? 3.503 8.877 -0.177 1.00 63.19 96 ASP A N 1
ATOM 721 C CA . ASP A 1 96 ? 3.401 10.288 0.223 1.00 63.19 96 ASP A CA 1
ATOM 722 C C . ASP A 1 96 ? 2.269 11.064 -0.478 1.00 63.19 96 ASP A C 1
ATOM 724 O O . ASP A 1 96 ? 2.084 12.263 -0.233 1.00 63.19 96 ASP A O 1
ATOM 728 N N . ILE A 1 97 ? 1.508 10.421 -1.372 1.00 65.75 97 ILE A N 1
ATOM 729 C CA . ILE A 1 97 ? 0.486 11.088 -2.189 1.00 65.75 97 ILE A CA 1
ATOM 730 C C . ILE A 1 97 ? -0.835 10.324 -2.199 1.00 65.75 97 ILE A C 1
ATOM 732 O O . ILE A 1 97 ? -0.896 9.117 -2.407 1.00 65.75 97 ILE A O 1
ATOM 736 N N . TYR A 1 98 ? -1.937 11.062 -2.068 1.00 73.38 98 TYR A N 1
ATOM 737 C CA . TYR A 1 98 ? -3.257 10.508 -2.347 1.00 73.38 98 TYR A CA 1
ATOM 738 C C . TYR A 1 98 ? -3.326 10.061 -3.811 1.00 73.38 98 TYR A C 1
ATOM 740 O O . TYR A 1 98 ? -3.179 10.877 -4.726 1.00 73.38 98 TYR A O 1
ATOM 748 N N . CYS A 1 99 ? -3.556 8.767 -4.032 1.00 81.44 99 CYS A N 1
ATOM 749 C CA . CYS A 1 99 ? -3.629 8.210 -5.373 1.00 81.44 99 CYS A CA 1
ATOM 750 C C . CYS A 1 99 ? -4.968 8.550 -6.032 1.00 81.44 99 CYS A C 1
ATOM 752 O O . CYS A 1 99 ? -5.994 8.009 -5.648 1.00 81.44 99 CYS A O 1
ATOM 754 N N . TYR A 1 100 ? -4.997 9.434 -7.029 1.00 81.69 100 TYR A N 1
ATOM 755 C CA . TYR A 1 100 ? -6.232 9.726 -7.777 1.00 81.69 100 TYR A CA 1
ATOM 756 C C . TYR A 1 100 ? -6.403 8.849 -9.031 1.00 81.69 100 TYR A C 1
ATOM 758 O O . TYR A 1 100 ? -7.439 8.934 -9.694 1.00 81.69 100 TYR A O 1
ATOM 766 N N . GLY A 1 101 ? -5.387 8.047 -9.358 1.00 85.12 101 GLY A N 1
ATOM 767 C CA . GLY A 1 101 ? -5.368 7.085 -10.459 1.00 85.12 101 GLY A CA 1
ATOM 768 C C . GLY A 1 101 ? -5.742 5.671 -10.016 1.00 85.12 101 GLY A C 1
ATOM 769 O O . GLY A 1 101 ? -6.501 5.487 -9.062 1.00 85.12 101 GLY A O 1
ATOM 770 N N . ASP A 1 102 ? -5.201 4.679 -10.719 1.00 89.44 102 ASP A N 1
ATOM 771 C CA . ASP A 1 102 ? -5.356 3.270 -10.360 1.00 89.44 102 ASP A CA 1
ATOM 772 C C . ASP A 1 102 ? -4.214 2.855 -9.424 1.00 89.44 102 ASP A C 1
ATOM 774 O O . ASP A 1 102 ? -3.038 3.036 -9.746 1.00 89.44 102 ASP A O 1
ATOM 778 N N . ALA A 1 103 ? -4.566 2.346 -8.245 1.00 89.81 103 ALA A N 1
ATOM 779 C CA . ALA A 1 103 ? -3.601 1.930 -7.236 1.00 89.81 103 ALA A CA 1
ATOM 780 C C . ALA A 1 103 ? -3.288 0.436 -7.356 1.00 89.81 103 ALA A C 1
ATOM 782 O O . ALA A 1 103 ? -4.211 -0.375 -7.451 1.00 89.81 103 ALA A O 1
ATOM 783 N N . TYR A 1 104 ? -2.004 0.089 -7.288 1.00 91.81 104 TYR A N 1
ATOM 784 C CA . TYR A 1 104 ? -1.515 -1.289 -7.345 1.00 91.81 104 TYR A CA 1
ATOM 785 C C . TYR A 1 104 ? -0.430 -1.536 -6.301 1.00 91.81 104 TYR A C 1
ATOM 787 O O . TYR A 1 104 ? 0.261 -0.611 -5.871 1.00 91.81 104 TYR A O 1
ATOM 795 N N . TRP A 1 105 ? -0.248 -2.800 -5.932 1.00 91.62 105 TRP A N 1
ATOM 796 C CA . TRP A 1 105 ? 0.893 -3.245 -5.146 1.00 91.62 105 TRP A CA 1
ATOM 797 C C . TRP A 1 105 ? 2.064 -3.601 -6.057 1.00 91.62 105 TRP A C 1
ATOM 799 O O . TRP A 1 105 ? 1.927 -4.385 -6.996 1.00 91.62 105 TRP A O 1
ATOM 809 N N . CYS A 1 106 ? 3.228 -3.034 -5.774 1.00 91.88 106 CYS A N 1
ATOM 810 C CA . CYS A 1 106 ? 4.474 -3.340 -6.452 1.00 91.88 106 CYS A CA 1
ATOM 811 C C . CYS A 1 106 ? 5.381 -4.077 -5.471 1.00 91.88 106 CYS A C 1
ATOM 813 O O . CYS A 1 106 ? 5.900 -3.451 -4.554 1.00 91.88 106 CYS A O 1
ATOM 815 N N . ASP A 1 107 ? 5.563 -5.387 -5.638 1.00 89.31 107 ASP A N 1
ATOM 816 C CA . ASP A 1 107 ? 6.376 -6.184 -4.707 1.00 89.31 107 ASP A CA 1
ATOM 817 C C . ASP A 1 107 ? 7.876 -5.864 -4.828 1.00 89.31 107 ASP A C 1
ATOM 819 O O . ASP A 1 107 ? 8.590 -5.728 -3.836 1.00 89.31 107 ASP A O 1
ATOM 823 N N . SER A 1 108 ? 8.334 -5.657 -6.066 1.00 90.38 108 SER A N 1
ATOM 824 C CA . SER A 1 108 ? 9.717 -5.316 -6.389 1.00 90.38 108 SER A CA 1
ATOM 825 C C . SER A 1 108 ? 9.784 -4.059 -7.256 1.00 90.38 108 SER A C 1
ATOM 827 O O . SER A 1 108 ? 9.982 -4.127 -8.472 1.00 90.38 108 SER A O 1
ATOM 829 N N . GLY A 1 109 ? 9.614 -2.897 -6.624 1.00 90.50 109 GLY A N 1
ATOM 830 C CA . GLY A 1 109 ? 9.678 -1.587 -7.267 1.00 90.50 109 GLY A CA 1
ATOM 831 C C . GLY A 1 109 ? 11.076 -0.968 -7.273 1.00 90.50 109 GLY A C 1
ATOM 832 O O . GLY A 1 109 ? 11.834 -1.091 -6.308 1.00 90.50 109 GLY A O 1
ATOM 833 N N . VAL A 1 110 ? 11.400 -0.257 -8.357 1.00 91.94 110 VAL A N 1
ATOM 834 C CA . VAL A 1 110 ? 12.576 0.622 -8.459 1.00 91.94 110 VAL A CA 1
ATOM 835 C C . VAL A 1 110 ? 12.153 2.001 -8.937 1.00 91.94 110 VAL A C 1
ATOM 837 O O . VAL A 1 110 ? 11.577 2.139 -10.019 1.00 91.94 110 VAL A O 1
ATOM 840 N N . SER A 1 111 ? 12.499 3.021 -8.155 1.00 91.19 111 SER A N 1
ATOM 841 C CA . SER A 1 111 ? 12.284 4.419 -8.518 1.00 91.19 111 SER A CA 1
ATOM 842 C C . SER A 1 111 ? 13.304 4.874 -9.562 1.00 91.19 111 SER A C 1
ATOM 844 O O . SER A 1 111 ? 14.520 4.812 -9.360 1.00 91.19 111 SER A O 1
ATOM 846 N N . ASN A 1 112 ? 12.797 5.351 -10.690 1.00 90.31 112 ASN A N 1
ATOM 847 C CA . ASN A 1 112 ? 13.564 5.875 -11.807 1.00 90.31 112 ASN A CA 1
ATOM 848 C C . ASN A 1 112 ? 13.931 7.353 -11.578 1.00 90.31 112 ASN A C 1
ATOM 850 O O . ASN A 1 112 ? 13.363 8.049 -10.736 1.00 90.31 112 ASN A O 1
ATOM 854 N N . LEU A 1 113 ? 14.873 7.872 -12.373 1.00 90.94 113 LEU A N 1
ATOM 855 C CA . LEU A 1 113 ? 15.318 9.273 -12.282 1.00 90.94 113 LEU A CA 1
ATOM 856 C C . LEU A 1 113 ? 14.230 10.297 -12.643 1.00 90.94 113 LEU A C 1
ATOM 858 O O . LEU A 1 113 ? 14.342 11.461 -12.267 1.00 90.94 113 LEU A O 1
ATOM 862 N N . ASP A 1 114 ? 13.210 9.879 -13.389 1.00 89.38 114 ASP A N 1
ATOM 863 C CA . ASP A 1 114 ? 12.053 10.701 -13.752 1.00 89.38 114 ASP A CA 1
ATOM 864 C C . ASP A 1 114 ? 10.935 10.669 -12.693 1.00 89.38 114 ASP A C 1
ATOM 866 O O . ASP A 1 114 ? 9.912 11.330 -12.863 1.00 89.38 114 ASP A O 1
ATOM 870 N N . GLY A 1 115 ? 11.141 9.940 -11.589 1.00 88.81 115 GLY A N 1
ATOM 871 C CA . GLY A 1 115 ? 10.191 9.796 -10.489 1.00 88.81 115 GLY A CA 1
ATOM 872 C C . GLY A 1 115 ? 9.181 8.666 -10.674 1.00 88.81 115 GLY A C 1
ATOM 873 O O . GLY A 1 115 ? 8.434 8.382 -9.741 1.00 88.81 115 GLY A O 1
ATOM 874 N N . THR A 1 116 ? 9.159 8.004 -11.834 1.00 92.94 116 THR A N 1
ATOM 875 C CA . THR A 1 116 ? 8.304 6.829 -12.036 1.00 92.94 116 THR A CA 1
ATOM 876 C C . THR A 1 116 ? 8.857 5.607 -11.304 1.00 92.94 116 THR A C 1
ATOM 878 O O . THR A 1 116 ? 10.048 5.536 -11.004 1.00 92.94 116 THR A O 1
ATOM 881 N N . VAL A 1 117 ? 8.005 4.624 -11.037 1.00 93.25 117 VAL A N 1
ATOM 882 C CA . VAL A 1 117 ? 8.379 3.333 -10.456 1.00 93.25 117 VAL A CA 1
ATOM 883 C C . VAL A 1 117 ? 8.219 2.247 -11.510 1.00 93.25 117 VAL A C 1
ATOM 885 O O . VAL A 1 117 ? 7.161 2.113 -12.126 1.00 93.25 117 VAL A O 1
ATOM 888 N N . THR A 1 118 ? 9.268 1.449 -11.697 1.00 92.06 118 THR A N 1
ATOM 889 C CA . THR A 1 118 ? 9.205 0.206 -12.474 1.00 92.06 118 THR A CA 1
ATOM 890 C C . THR A 1 118 ? 9.015 -0.966 -11.519 1.00 92.06 118 THR A C 1
ATOM 892 O O . THR A 1 118 ? 9.866 -1.180 -10.656 1.00 92.06 118 THR A O 1
ATOM 895 N N . CYS A 1 119 ? 7.94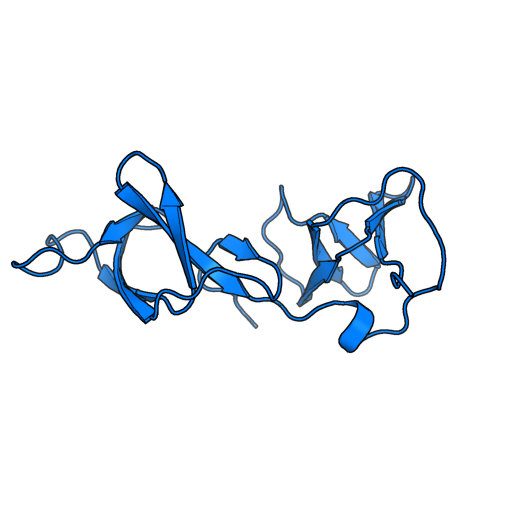5 -1.743 -11.697 1.00 92.44 119 CYS A N 1
ATOM 896 C CA . CYS A 1 119 ? 7.772 -3.024 -11.012 1.00 92.44 119 CYS A CA 1
ATOM 897 C C . CYS A 1 119 ? 8.439 -4.147 -11.792 1.00 92.44 119 CYS A C 1
ATOM 899 O O . CYS A 1 119 ? 8.298 -4.223 -13.012 1.00 92.44 119 CYS A O 1
ATOM 901 N N . PHE A 1 120 ? 9.140 -5.016 -11.080 1.00 90.75 120 PHE A N 1
ATOM 902 C CA . PHE A 1 120 ? 9.760 -6.214 -11.625 1.00 90.75 120 PHE A CA 1
ATOM 903 C C . PHE A 1 120 ? 9.035 -7.447 -11.114 1.00 90.75 120 PHE A C 1
ATOM 905 O O . PHE A 1 120 ? 8.552 -7.459 -9.981 1.00 90.75 120 PHE A O 1
ATOM 912 N N . ASP A 1 121 ? 8.986 -8.470 -11.960 1.00 84.31 121 ASP A N 1
ATOM 913 C CA . ASP A 1 121 ? 8.502 -9.778 -11.546 1.00 84.31 121 ASP A CA 1
ATOM 914 C C . ASP A 1 121 ? 9.631 -10.510 -10.815 1.00 84.31 121 ASP A C 1
ATOM 916 O O . ASP A 1 121 ? 10.761 -10.592 -11.319 1.00 84.31 121 ASP A O 1
ATOM 920 N N . GLN A 1 122 ? 9.338 -10.996 -9.611 1.00 67.38 122 GLN A N 1
ATOM 921 C CA . GLN A 1 122 ? 10.263 -11.827 -8.850 1.00 67.38 122 GLN A CA 1
ATOM 922 C C . GLN A 1 122 ? 10.015 -13.290 -9.234 1.00 67.38 122 GLN A C 1
ATOM 924 O O . GLN A 1 122 ? 9.381 -14.034 -8.491 1.00 67.38 122 GLN A O 1
ATOM 929 N N . GLU A 1 123 ? 10.488 -13.680 -10.422 1.00 55.22 123 GLU A N 1
ATOM 930 C CA . GLU A 1 123 ? 10.538 -15.090 -10.851 1.00 55.22 123 GLU A CA 1
ATOM 931 C C . GLU A 1 123 ? 11.556 -15.921 -10.047 1.00 55.22 123 GLU A C 1
ATOM 933 O O . GLU A 1 123 ? 12.702 -15.449 -9.836 1.00 55.22 123 GLU A O 1
#

Radius of gyration: 16.62 Å; chains: 1; bounding box: 41×26×42 Å

Sequence (123 aa):
MGYPLYCELTGPDAPWWDDEVCCSGAKCVEVGTAGCPDDLQKYSCRHAEIDTRGQVTCLFEVPSYCDDHSCPAGFQPQPQSMVICCYAEGCFDSTDIYCYGDAYWCDSGVSNLDGTVTCFDQE